Protein AF-A0A936BMV4-F1 (afdb_monomer_lite)

Foldseek 3Di:
DPAPLVQQQVLLVQLLCVLVPNDDDDPVVNVVSVVSNVVSLVVVLVCLVVHLENDDPDHDVVLVSNLLRVLSNVSSVHDSVVSPSVVSNNVSQCPDPPDDHPVRPDPPDDPDD

Structure (mmCIF, N/CA/C/O backbone):
data_AF-A0A936BMV4-F1
#
_entry.id   AF-A0A936BMV4-F1
#
loop_
_atom_site.group_PDB
_atom_site.id
_atom_site.type_symbol
_atom_site.label_atom_id
_atom_site.label_alt_id
_atom_site.label_comp_id
_atom_site.label_asym_id
_atom_site.label_entity_id
_atom_site.label_seq_id
_atom_site.pdbx_PDB_ins_code
_atom_site.Cartn_x
_atom_site.Cartn_y
_atom_site.Cartn_z
_atom_site.occupancy
_atom_site.B_iso_or_equiv
_atom_site.auth_seq_id
_atom_site.auth_comp_id
_atom_site.auth_asym_id
_atom_site.auth_atom_id
_atom_site.pdbx_PDB_model_num
ATOM 1 N N . MET A 1 1 ? -4.029 16.274 -0.342 1.00 45.28 1 MET A N 1
ATOM 2 C CA . MET A 1 1 ? -4.988 15.188 -0.052 1.00 45.28 1 MET A CA 1
ATOM 3 C C . MET A 1 1 ? -4.566 14.585 1.285 1.00 45.28 1 MET A C 1
ATOM 5 O O . MET A 1 1 ? -3.376 14.611 1.564 1.00 45.28 1 MET A O 1
ATOM 9 N N . TYR A 1 2 ? -5.495 14.244 2.181 1.00 57.47 2 TYR A N 1
ATOM 10 C CA . TYR A 1 2 ? -5.159 13.811 3.547 1.00 57.47 2 TYR A CA 1
ATOM 11 C C . TYR A 1 2 ? -4.589 12.385 3.529 1.00 57.47 2 TYR A C 1
ATOM 13 O O . TYR A 1 2 ? -5.167 11.524 2.874 1.00 57.47 2 TYR A O 1
ATOM 21 N N . TRP A 1 3 ? -3.483 12.203 4.268 1.00 62.81 3 TRP A N 1
ATOM 22 C 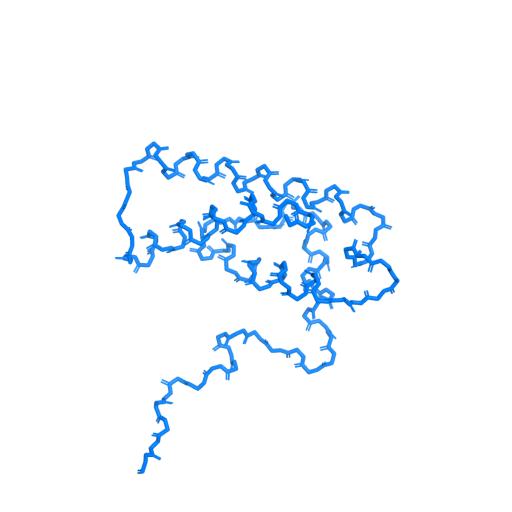CA . TRP A 1 3 ? -2.516 11.094 4.256 1.00 62.81 3 TRP A CA 1
ATOM 23 C C . TRP A 1 3 ? -1.551 11.098 3.060 1.00 62.81 3 TRP A C 1
ATOM 25 O O . TRP A 1 3 ? -1.937 11.430 1.947 1.00 62.81 3 TRP A O 1
ATOM 35 N N . ASP A 1 4 ? -0.294 10.701 3.293 1.00 77.44 4 ASP A N 1
ATOM 36 C CA . ASP A 1 4 ? 0.828 10.581 2.339 1.00 77.44 4 ASP A CA 1
ATOM 37 C C . ASP A 1 4 ? 0.601 9.560 1.195 1.00 77.44 4 ASP A C 1
ATOM 39 O O . ASP A 1 4 ? 1.526 8.925 0.691 1.00 77.44 4 ASP A O 1
ATOM 43 N N . PHE A 1 5 ? -0.639 9.400 0.739 1.00 81.19 5 PHE A N 1
ATOM 44 C CA . PHE A 1 5 ? -1.039 8.569 -0.388 1.00 81.19 5 PHE A CA 1
ATOM 45 C C . PHE A 1 5 ? -0.291 8.961 -1.665 1.00 81.19 5 PHE A C 1
ATOM 47 O O . PHE A 1 5 ? 0.211 8.093 -2.380 1.00 81.19 5 PHE A O 1
ATOM 54 N N . ASP A 1 6 ? -0.121 10.269 -1.885 1.00 84.44 6 ASP A N 1
ATOM 55 C CA . ASP A 1 6 ? 0.671 10.825 -2.987 1.00 84.44 6 ASP A CA 1
ATOM 56 C C . ASP A 1 6 ? 2.141 10.363 -2.949 1.00 84.44 6 ASP A C 1
ATOM 58 O O . ASP A 1 6 ? 2.826 10.429 -3.966 1.00 84.44 6 ASP A O 1
ATOM 62 N N . ARG A 1 7 ? 2.636 9.865 -1.805 1.00 89.25 7 ARG A N 1
ATOM 63 C CA . ARG A 1 7 ? 3.966 9.249 -1.674 1.00 89.25 7 ARG A CA 1
ATOM 64 C C . ARG A 1 7 ? 3.940 7.730 -1.845 1.00 89.25 7 ARG A C 1
ATOM 66 O O . ARG A 1 7 ? 4.934 7.169 -2.286 1.00 89.25 7 ARG A O 1
ATOM 73 N N . LEU A 1 8 ? 2.828 7.063 -1.530 1.00 93.56 8 LEU A N 1
ATOM 74 C CA . LEU A 1 8 ? 2.688 5.606 -1.639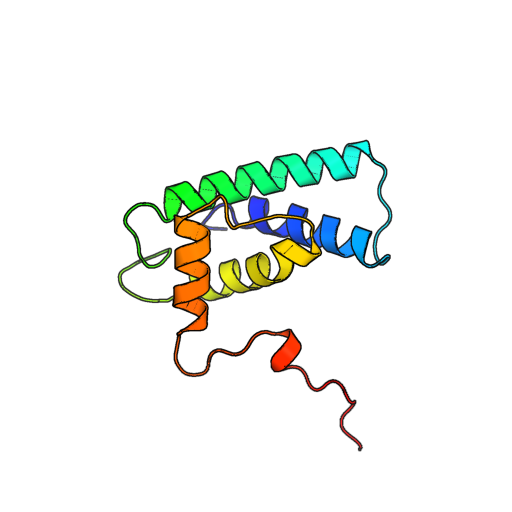 1.00 93.56 8 LEU A CA 1
ATOM 75 C C . LEU A 1 8 ? 2.393 5.151 -3.076 1.00 93.56 8 LEU A C 1
ATOM 77 O O . LEU A 1 8 ? 3.023 4.226 -3.589 1.00 93.56 8 LEU A O 1
ATOM 81 N N . ALA A 1 9 ? 1.431 5.794 -3.739 1.00 95.69 9 ALA A N 1
ATOM 82 C CA . ALA A 1 9 ? 0.910 5.327 -5.020 1.00 95.69 9 ALA A CA 1
ATOM 83 C C . ALA A 1 9 ? 1.904 5.458 -6.190 1.00 95.69 9 ALA A C 1
ATOM 85 O O . ALA A 1 9 ? 2.076 4.478 -6.928 1.00 95.69 9 ALA A O 1
ATOM 86 N N . PRO A 1 10 ? 2.587 6.605 -6.403 1.00 96.12 10 PRO A N 1
ATOM 87 C CA . PRO A 1 10 ? 3.502 6.747 -7.529 1.00 96.12 10 PRO A CA 1
ATOM 88 C C . PRO A 1 10 ? 4.613 5.691 -7.587 1.00 96.12 10 PRO A C 1
ATOM 90 O O . PRO A 1 10 ? 4.720 5.064 -8.642 1.00 96.12 10 PRO A O 1
ATOM 93 N N . PRO A 1 11 ? 5.408 5.422 -6.532 1.00 97.19 11 PRO A N 1
ATOM 94 C CA . PRO A 1 11 ? 6.501 4.457 -6.637 1.00 97.19 11 PRO A CA 1
ATOM 95 C C . PRO A 1 11 ? 6.007 3.043 -6.968 1.00 97.19 11 PRO A C 1
ATOM 97 O O . PRO A 1 11 ? 6.550 2.405 -7.873 1.00 97.19 11 PRO A O 1
ATOM 100 N N . ILE A 1 12 ? 4.914 2.588 -6.342 1.00 97.44 12 ILE A N 1
ATOM 101 C CA . ILE A 1 12 ? 4.317 1.270 -6.613 1.00 97.44 12 ILE A CA 1
ATOM 102 C C . ILE A 1 12 ? 3.838 1.173 -8.067 1.00 97.44 12 ILE A C 1
ATOM 104 O O . ILE A 1 12 ? 4.246 0.267 -8.801 1.00 97.44 12 ILE A O 1
ATOM 108 N N . TYR A 1 13 ? 3.024 2.122 -8.538 1.00 97.06 13 TYR A N 1
ATOM 109 C CA . TYR A 1 13 ? 2.486 2.060 -9.899 1.00 97.06 13 TYR A CA 1
ATOM 110 C C . TYR A 1 13 ? 3.543 2.283 -10.982 1.00 97.06 13 TYR A C 1
ATOM 112 O O . TYR A 1 13 ? 3.446 1.701 -12.067 1.00 97.06 13 TYR A O 1
ATOM 120 N N . ARG A 1 14 ? 4.552 3.123 -10.727 1.00 97.19 14 ARG A N 1
ATOM 121 C CA . ARG A 1 14 ? 5.628 3.392 -11.688 1.00 97.19 14 ARG A CA 1
ATOM 122 C C . ARG A 1 14 ? 6.526 2.176 -11.857 1.00 97.19 14 ARG A C 1
ATOM 124 O O . ARG A 1 14 ? 6.766 1.794 -13.004 1.00 97.19 14 ARG A O 1
ATOM 131 N N . LEU A 1 15 ? 6.944 1.541 -10.763 1.00 97.88 15 LEU A N 1
ATOM 132 C CA . LEU A 1 15 ? 7.757 0.328 -10.825 1.00 97.88 15 LEU A CA 1
ATOM 133 C C . LEU A 1 15 ? 6.968 -0.864 -11.363 1.00 97.88 15 LEU A C 1
ATOM 135 O O . LEU A 1 15 ? 7.493 -1.604 -12.193 1.00 97.88 15 LEU A O 1
ATOM 139 N N . ARG A 1 16 ? 5.680 -1.000 -11.016 1.00 97.00 16 ARG A N 1
ATOM 140 C CA . ARG A 1 16 ? 4.804 -1.988 -11.665 1.00 97.00 16 ARG A CA 1
ATOM 141 C C . ARG A 1 16 ? 4.766 -1.765 -13.172 1.00 97.00 16 ARG A C 1
ATOM 143 O O . ARG A 1 16 ? 4.985 -2.701 -13.930 1.00 97.00 16 ARG A O 1
ATOM 150 N N . GLY A 1 17 ? 4.517 -0.527 -13.609 1.00 97.19 17 GLY A N 1
ATOM 151 C CA . GLY A 1 17 ? 4.486 -0.152 -15.023 1.00 97.19 17 GLY A CA 1
ATOM 152 C C . GLY A 1 17 ? 5.781 -0.492 -15.763 1.00 97.19 17 GLY A C 1
ATOM 153 O O . GLY A 1 17 ? 5.723 -0.942 -16.905 1.00 97.19 17 GLY A O 1
ATOM 154 N N . GLN A 1 18 ? 6.932 -0.317 -15.107 1.00 96.94 18 GLN A N 1
ATOM 155 C CA . GLN A 1 18 ? 8.226 -0.737 -15.644 1.00 96.94 18 GLN A CA 1
ATOM 156 C C . GLN A 1 18 ? 8.324 -2.257 -15.780 1.00 96.94 18 GLN A C 1
ATOM 158 O O . GLN A 1 18 ? 8.645 -2.759 -16.854 1.00 96.94 18 GLN A O 1
ATOM 163 N N . ARG A 1 19 ? 7.996 -2.991 -14.712 1.00 95.50 19 ARG A N 1
ATOM 164 C CA . ARG A 1 19 ? 8.087 -4.457 -14.650 1.00 95.50 19 ARG A CA 1
ATOM 165 C C . ARG A 1 19 ? 7.169 -5.161 -15.649 1.00 95.50 19 ARG A C 1
ATOM 167 O O . ARG A 1 19 ? 7.540 -6.205 -16.169 1.00 95.50 19 ARG A O 1
ATOM 174 N N . ILE A 1 20 ? 6.008 -4.579 -15.956 1.00 94.50 20 ILE A N 1
ATOM 175 C CA . ILE A 1 20 ? 5.075 -5.108 -16.968 1.00 94.50 20 ILE A CA 1
ATOM 176 C C . ILE A 1 20 ? 5.329 -4.558 -18.384 1.00 94.50 20 ILE A C 1
ATOM 178 O O . ILE A 1 20 ? 4.529 -4.798 -19.284 1.00 94.50 20 ILE A O 1
ATOM 182 N N . GLY A 1 21 ? 6.402 -3.787 -18.595 1.00 95.38 21 GLY A N 1
ATOM 183 C CA . GLY A 1 21 ? 6.814 -3.291 -19.914 1.00 95.38 21 GLY A CA 1
ATOM 184 C C . GLY A 1 21 ? 6.010 -2.108 -20.473 1.00 95.38 21 GLY A C 1
ATOM 185 O O . GLY A 1 21 ? 6.239 -1.701 -21.608 1.00 95.38 21 GLY A O 1
ATOM 186 N N . VAL A 1 22 ? 5.098 -1.519 -19.693 1.00 95.38 22 VAL A N 1
ATOM 187 C CA . VAL A 1 22 ? 4.266 -0.365 -20.101 1.00 95.38 22 VAL A CA 1
ATOM 188 C C . VAL A 1 22 ? 5.016 0.966 -19.958 1.00 95.38 22 VAL A C 1
ATOM 190 O O . VAL A 1 22 ? 4.664 1.961 -20.592 1.00 95.38 22 VAL A O 1
ATOM 193 N N . ARG A 1 23 ? 6.059 1.015 -19.124 1.00 94.31 23 ARG A N 1
ATOM 194 C CA . ARG A 1 23 ? 6.863 2.215 -18.870 1.00 94.31 23 ARG A CA 1
ATOM 195 C C . ARG A 1 23 ? 8.347 1.904 -18.990 1.00 94.31 23 ARG A C 1
ATOM 197 O O . ARG A 1 23 ? 8.822 0.924 -18.442 1.00 94.31 23 ARG A O 1
ATOM 204 N N . GLN A 1 24 ? 9.091 2.791 -19.638 1.00 94.81 24 GLN A N 1
ATOM 205 C CA . GLN A 1 24 ? 10.551 2.754 -19.636 1.00 94.81 24 GLN A CA 1
ATOM 206 C C . GLN A 1 24 ? 11.083 3.796 -18.649 1.00 94.81 24 GLN A C 1
ATOM 208 O O . GLN A 1 24 ? 10.548 4.903 -18.558 1.00 94.81 24 GLN A O 1
ATOM 213 N N . MET A 1 25 ? 12.115 3.437 -17.892 1.00 95.69 25 MET A N 1
ATOM 214 C CA . MET A 1 25 ? 12.880 4.355 -17.045 1.00 95.69 25 MET A CA 1
ATOM 215 C C . MET A 1 25 ? 14.301 3.819 -16.879 1.00 95.69 25 MET A C 1
ATOM 217 O O . MET A 1 25 ? 14.526 2.613 -16.989 1.00 95.69 25 MET A O 1
ATOM 221 N N . ASN A 1 26 ? 15.255 4.716 -16.637 1.00 97.25 26 ASN A N 1
ATOM 222 C CA . ASN A 1 26 ? 16.627 4.316 -16.345 1.00 97.25 26 ASN A CA 1
ATOM 223 C C . ASN A 1 26 ? 16.740 3.737 -14.922 1.00 97.25 26 ASN A C 1
ATOM 225 O O . ASN A 1 26 ? 15.824 3.862 -14.105 1.00 97.25 26 ASN A O 1
ATOM 229 N N . GLN A 1 27 ? 17.883 3.114 -14.635 1.00 96.19 27 GLN A N 1
ATOM 230 C CA . GLN A 1 27 ? 18.135 2.462 -13.354 1.00 96.19 27 GLN A CA 1
ATOM 231 C C . GLN A 1 27 ? 18.077 3.433 -12.164 1.00 96.19 27 GLN A C 1
ATOM 233 O O . GLN A 1 27 ? 17.407 3.135 -11.182 1.00 96.19 27 GLN A O 1
ATOM 238 N N . ALA A 1 28 ? 18.686 4.618 -12.273 1.00 98.00 28 ALA A N 1
ATOM 239 C CA . ALA A 1 28 ? 18.692 5.603 -11.189 1.00 98.00 28 ALA A CA 1
ATOM 240 C C . ALA A 1 28 ? 17.272 6.068 -10.808 1.00 98.00 28 ALA A C 1
ATOM 242 O O . ALA A 1 28 ? 16.946 6.215 -9.634 1.00 98.00 28 ALA A O 1
ATOM 243 N N . THR A 1 29 ? 16.391 6.258 -11.794 1.00 97.56 29 THR A N 1
ATOM 244 C CA . THR A 1 29 ? 14.979 6.587 -11.557 1.00 97.56 29 THR A CA 1
ATOM 245 C C . THR A 1 29 ? 14.226 5.428 -10.900 1.00 97.56 29 THR A C 1
ATOM 247 O O . THR A 1 29 ? 13.388 5.666 -10.032 1.00 97.56 29 THR A O 1
ATOM 250 N N . ALA A 1 30 ? 14.518 4.181 -11.280 1.00 97.50 30 ALA A N 1
ATOM 251 C CA . ALA A 1 30 ? 13.909 3.012 -10.648 1.00 97.50 30 ALA A CA 1
ATOM 252 C C . ALA A 1 30 ? 14.341 2.868 -9.177 1.00 97.50 30 ALA A C 1
ATOM 254 O O . ALA A 1 30 ? 13.502 2.632 -8.312 1.00 97.50 30 ALA A O 1
ATOM 255 N N . GLU A 1 31 ? 15.625 3.073 -8.882 1.00 98.06 31 GLU A N 1
ATOM 256 C CA . GLU A 1 31 ? 16.170 3.048 -7.518 1.00 98.06 31 GLU A CA 1
ATOM 257 C C . GLU A 1 31 ? 15.574 4.158 -6.642 1.00 98.06 31 GLU A C 1
ATOM 259 O O . GLU A 1 31 ? 15.192 3.900 -5.501 1.00 98.06 31 GLU A O 1
ATOM 264 N N . MET A 1 32 ? 15.408 5.367 -7.193 1.00 97.81 32 MET A N 1
ATOM 265 C CA . MET A 1 32 ? 14.722 6.474 -6.520 1.00 97.81 32 MET A CA 1
ATOM 266 C C . MET A 1 32 ? 13.286 6.094 -6.137 1.00 97.81 32 MET A C 1
ATOM 268 O O . MET A 1 32 ? 12.922 6.198 -4.968 1.00 97.81 32 MET A O 1
ATOM 272 N N . TYR A 1 33 ? 12.486 5.587 -7.085 1.00 97.81 33 TYR A N 1
ATOM 273 C CA . TYR A 1 33 ? 11.119 5.149 -6.783 1.00 97.81 33 TYR A CA 1
ATOM 274 C C . TYR A 1 33 ? 11.084 3.993 -5.781 1.00 97.81 33 TYR A C 1
ATOM 276 O O . TYR A 1 33 ? 10.179 3.924 -4.953 1.00 97.81 33 TYR A O 1
ATOM 284 N N . TYR A 1 34 ? 12.060 3.087 -5.820 1.00 98.06 34 TYR A N 1
ATOM 285 C CA . TYR A 1 34 ? 12.128 2.003 -4.847 1.00 98.06 34 TYR A CA 1
ATOM 286 C C . TYR A 1 34 ? 12.373 2.543 -3.430 1.00 98.06 34 TYR A C 1
ATOM 288 O O . TYR A 1 34 ? 11.652 2.184 -2.500 1.00 98.06 34 TYR A O 1
ATOM 296 N N . ALA A 1 35 ? 13.317 3.473 -3.267 1.00 98.06 35 ALA A N 1
ATOM 297 C CA . ALA A 1 35 ? 13.572 4.126 -1.984 1.00 98.06 35 ALA A CA 1
ATOM 298 C C . ALA A 1 35 ? 12.354 4.925 -1.479 1.00 98.06 35 ALA A C 1
ATOM 300 O O . ALA A 1 35 ? 11.995 4.824 -0.304 1.00 98.06 35 ALA A O 1
ATOM 301 N N . GLU A 1 36 ? 11.680 5.667 -2.362 1.00 97.31 36 GLU A N 1
ATOM 302 C CA . GLU A 1 36 ? 10.452 6.405 -2.035 1.00 97.31 36 GLU A CA 1
ATOM 303 C C . GLU A 1 36 ? 9.324 5.473 -1.577 1.00 97.31 36 GLU A C 1
ATOM 305 O O . GLU A 1 36 ? 8.649 5.763 -0.589 1.00 97.31 36 GLU A O 1
ATOM 310 N N . GLY A 1 37 ? 9.142 4.331 -2.247 1.00 97.31 37 GLY A N 1
ATOM 311 C CA . GLY A 1 37 ? 8.128 3.349 -1.869 1.00 97.31 37 GLY A CA 1
ATOM 312 C C . GLY A 1 37 ? 8.393 2.717 -0.503 1.00 97.31 37 GLY A C 1
ATOM 313 O O . GLY A 1 37 ? 7.469 2.604 0.300 1.00 97.31 37 GLY A O 1
ATOM 314 N N . LEU A 1 38 ? 9.651 2.382 -0.189 1.00 98.12 38 LEU A N 1
ATOM 315 C CA . LEU A 1 38 ? 10.020 1.888 1.143 1.00 98.12 38 LEU A CA 1
ATOM 316 C C . LEU A 1 38 ? 9.772 2.941 2.231 1.00 98.12 38 LEU A C 1
ATOM 318 O O . LEU A 1 38 ? 9.256 2.613 3.300 1.00 98.12 38 LEU A O 1
ATOM 322 N N . ALA A 1 39 ? 10.088 4.209 1.957 1.00 97.12 39 ALA A N 1
ATOM 323 C CA . ALA A 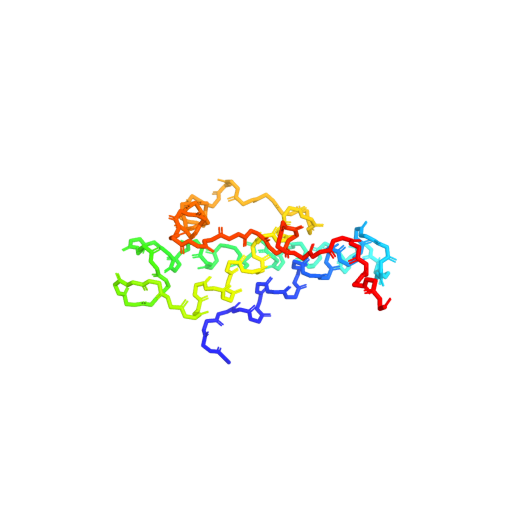1 39 ? 9.813 5.302 2.885 1.00 97.12 39 ALA A CA 1
ATOM 324 C C . ALA A 1 39 ? 8.303 5.484 3.118 1.00 97.12 39 ALA A C 1
ATOM 326 O O . ALA A 1 39 ? 7.869 5.619 4.263 1.00 97.12 39 ALA A O 1
ATOM 327 N N . ALA A 1 40 ? 7.493 5.431 2.057 1.00 96.81 40 ALA A N 1
ATOM 328 C CA . ALA A 1 40 ? 6.040 5.546 2.155 1.00 96.81 40 ALA A CA 1
ATOM 329 C C . ALA A 1 40 ? 5.402 4.374 2.922 1.00 96.81 40 ALA A C 1
ATOM 331 O O . ALA A 1 40 ? 4.514 4.598 3.747 1.00 96.81 40 ALA A O 1
ATOM 332 N N . LEU A 1 41 ? 5.882 3.142 2.714 1.00 97.44 41 LEU A N 1
ATOM 333 C CA . LEU A 1 41 ? 5.473 1.978 3.509 1.00 97.44 41 LEU A CA 1
ATOM 334 C C . LEU A 1 41 ? 5.832 2.155 4.990 1.00 97.44 41 LEU A C 1
ATOM 336 O O . LEU A 1 41 ? 5.017 1.839 5.851 1.00 97.44 41 LEU A O 1
ATOM 340 N N . GLY A 1 42 ? 6.997 2.735 5.293 1.00 97.12 42 GLY A N 1
ATOM 341 C CA . GLY A 1 42 ? 7.394 3.072 6.661 1.00 97.12 42 GLY A CA 1
ATOM 342 C C . GLY A 1 42 ? 6.474 4.101 7.326 1.00 97.12 42 GLY A C 1
ATOM 343 O O . GLY A 1 42 ? 6.106 3.936 8.487 1.00 97.12 42 GLY A O 1
ATOM 344 N N . VAL A 1 43 ? 6.047 5.135 6.597 1.00 96.31 43 VAL A N 1
ATOM 345 C CA . VAL A 1 43 ? 5.054 6.102 7.103 1.00 96.31 43 VAL A CA 1
ATOM 346 C C . VAL A 1 43 ? 3.723 5.408 7.389 1.00 96.31 43 VAL A C 1
ATOM 348 O O . VAL A 1 43 ? 3.127 5.635 8.443 1.00 96.31 43 VAL A O 1
ATOM 351 N N . LEU A 1 44 ? 3.275 4.534 6.485 1.00 96.31 44 LEU A N 1
ATOM 352 C CA . LEU A 1 44 ? 2.019 3.814 6.660 1.00 96.31 44 LEU A CA 1
ATOM 353 C C . LEU A 1 44 ? 2.057 2.823 7.823 1.00 96.31 44 LEU A C 1
ATOM 355 O O . LEU A 1 44 ? 1.104 2.762 8.597 1.00 96.31 44 LEU A O 1
ATOM 359 N N . GLU A 1 45 ? 3.174 2.126 8.000 1.00 97.69 45 GLU A N 1
ATOM 360 C CA . GLU A 1 45 ? 3.423 1.254 9.147 1.00 97.69 45 GLU A CA 1
ATOM 361 C C . GLU A 1 45 ? 3.282 2.001 10.478 1.00 97.69 45 GLU A C 1
ATOM 363 O O . GLU A 1 45 ? 2.640 1.501 11.403 1.00 97.69 45 GLU A O 1
ATOM 368 N N . GLN A 1 46 ? 3.849 3.209 10.573 1.00 96.38 46 GLN A N 1
ATOM 369 C CA . GLN A 1 46 ? 3.757 4.034 11.780 1.00 96.38 46 GLN A CA 1
ATOM 370 C C . GLN A 1 46 ? 2.346 4.541 12.025 1.00 96.38 46 GLN A C 1
ATOM 372 O O . GLN A 1 46 ? 1.870 4.562 13.157 1.00 96.38 46 GLN A O 1
ATOM 377 N N . ALA A 1 47 ? 1.653 4.953 10.975 1.00 94.62 47 ALA A N 1
ATOM 378 C CA . ALA A 1 47 ? 0.341 5.540 11.141 1.00 94.62 47 ALA A CA 1
ATOM 379 C C . ALA A 1 47 ? -0.777 4.489 11.333 1.00 94.62 47 ALA A C 1
ATOM 381 O O . ALA A 1 47 ? -1.850 4.836 11.824 1.00 94.62 47 ALA A O 1
ATOM 382 N N . LEU A 1 48 ? -0.500 3.205 11.067 1.00 96.38 48 LEU A N 1
ATOM 383 C CA . LEU A 1 48 ? -1.302 2.058 11.516 1.00 96.38 48 LEU A CA 1
ATOM 384 C C . LEU A 1 48 ? -0.918 1.552 12.923 1.00 96.38 48 LEU A C 1
ATOM 386 O O . LEU A 1 48 ? -1.579 0.659 13.453 1.00 96.38 48 LEU A O 1
ATOM 390 N N . ALA A 1 49 ? 0.122 2.099 13.562 1.00 97.06 49 ALA A N 1
ATOM 391 C CA . ALA A 1 49 ? 0.532 1.650 14.888 1.00 97.06 49 ALA A CA 1
ATOM 392 C C . ALA A 1 49 ? -0.570 1.919 15.929 1.00 97.06 49 ALA A C 1
ATOM 394 O O . ALA A 1 49 ? -0.991 3.057 16.148 1.00 97.06 49 ALA A O 1
ATOM 395 N N . GLY A 1 50 ? -1.036 0.849 16.579 1.00 96.62 50 GLY A N 1
ATOM 396 C CA . GLY A 1 50 ? -2.116 0.913 17.567 1.00 96.62 50 GLY A CA 1
ATOM 397 C C . GLY A 1 50 ? -3.505 1.167 16.973 1.00 96.62 50 GLY A C 1
ATOM 398 O O . GLY A 1 50 ? -4.406 1.553 17.715 1.00 96.62 50 GLY A O 1
ATOM 399 N N . ARG A 1 51 ? -3.686 0.979 15.658 1.00 96.31 51 ARG A N 1
ATOM 400 C CA . ARG A 1 51 ? -4.961 1.184 14.961 1.00 96.31 51 ARG A CA 1
ATOM 401 C C . ARG A 1 51 ? -5.301 -0.005 14.072 1.00 96.31 51 ARG A C 1
ATOM 403 O O . ARG A 1 51 ? -4.429 -0.589 13.435 1.00 96.31 51 ARG A O 1
ATOM 410 N N . ASP A 1 52 ? -6.585 -0.331 13.989 1.00 97.12 52 ASP A N 1
ATOM 411 C CA . ASP A 1 52 ? -7.073 -1.355 13.059 1.00 97.12 52 ASP A CA 1
ATOM 412 C C . ASP A 1 52 ? -7.335 -0.806 11.649 1.00 97.12 52 ASP A C 1
ATOM 414 O O . ASP A 1 52 ? -7.145 -1.529 10.665 1.00 97.12 52 ASP A O 1
ATOM 418 N N . TRP A 1 53 ? -7.739 0.465 11.569 1.00 97.19 53 TRP A N 1
ATOM 419 C CA . TRP A 1 53 ? -8.095 1.200 10.354 1.00 97.19 53 TRP A CA 1
ATOM 420 C C . TRP A 1 53 ? -7.428 2.577 10.356 1.00 97.19 53 TRP A C 1
ATOM 422 O O . TRP A 1 53 ? -7.019 3.084 11.404 1.00 97.19 53 TRP A O 1
ATOM 432 N N . LEU A 1 54 ? -7.308 3.198 9.185 1.00 95.19 54 LEU A N 1
ATOM 433 C CA . LEU A 1 54 ? -6.588 4.467 9.036 1.00 95.19 54 LEU A CA 1
ATOM 434 C C . LEU A 1 54 ? -7.253 5.610 9.817 1.00 95.19 54 LEU A C 1
ATOM 436 O O . LEU A 1 54 ? -6.565 6.464 10.391 1.00 95.19 54 LEU A O 1
ATOM 440 N N . VAL A 1 55 ? -8.589 5.626 9.857 1.00 93.50 55 VAL A N 1
ATOM 441 C CA . VAL A 1 55 ? -9.387 6.682 10.489 1.00 93.50 55 VAL A CA 1
ATOM 442 C C . VAL A 1 55 ? -10.593 6.090 11.215 1.00 93.50 55 VAL A C 1
ATOM 444 O O . VAL A 1 55 ? -11.362 5.335 10.631 1.00 93.50 55 VAL A O 1
ATOM 447 N N . GLY A 1 56 ? -10.809 6.516 12.463 1.00 92.75 56 GLY A N 1
ATOM 448 C CA . GLY A 1 56 ? -11.945 6.079 13.277 1.00 92.75 56 GLY A CA 1
ATOM 449 C C . GLY A 1 56 ? -11.848 4.613 13.709 1.00 92.75 56 GLY A C 1
ATOM 450 O O . GLY A 1 56 ? -10.768 4.028 13.716 1.00 92.75 56 GLY A O 1
ATOM 451 N N . ASP A 1 57 ? -12.997 4.037 14.067 1.00 95.06 57 ASP A N 1
ATOM 452 C CA . ASP A 1 57 ? -13.087 2.699 14.672 1.00 95.06 57 ASP A CA 1
ATOM 453 C C . ASP A 1 57 ? -13.513 1.600 13.673 1.00 95.06 57 ASP A C 1
ATOM 455 O O . ASP A 1 57 ? -13.754 0.455 14.055 1.00 95.06 57 ASP A O 1
ATOM 459 N N . GLY A 1 58 ? -13.632 1.926 12.382 1.00 96.56 58 GLY A N 1
ATOM 460 C CA . GLY A 1 58 ? -14.116 1.015 11.339 1.00 96.56 58 GLY A CA 1
ATOM 461 C C . GLY A 1 58 ? -13.521 1.319 9.961 1.00 96.56 58 GLY A C 1
ATOM 462 O O . GLY A 1 58 ? -12.926 2.382 9.786 1.00 96.56 58 GLY A O 1
ATOM 463 N N . PRO A 1 59 ? -13.682 0.413 8.974 1.00 97.06 59 PRO A N 1
ATOM 464 C CA . PRO A 1 59 ? -13.149 0.624 7.635 1.00 97.06 59 PRO A CA 1
ATOM 465 C C . PRO A 1 59 ? -13.851 1.799 6.949 1.00 97.06 59 PRO A C 1
ATOM 467 O O . PRO A 1 59 ? -15.073 1.953 7.014 1.00 97.06 59 PRO A O 1
ATOM 470 N N . THR A 1 60 ? -13.073 2.601 6.237 1.00 96.06 60 THR A N 1
ATOM 471 C CA . THR A 1 60 ? -13.523 3.783 5.503 1.00 96.06 60 THR A CA 1
ATOM 472 C C . THR A 1 60 ? -13.041 3.743 4.053 1.00 96.06 60 THR A C 1
ATOM 474 O O . THR A 1 60 ? -12.304 2.849 3.634 1.00 96.06 60 THR A O 1
ATOM 477 N N . ILE A 1 61 ? -13.419 4.752 3.263 1.00 94.50 61 ILE A N 1
ATOM 478 C CA . ILE A 1 61 ? -12.904 4.907 1.897 1.00 94.50 61 ILE A CA 1
ATOM 479 C C . ILE A 1 61 ? -11.374 5.068 1.855 1.00 94.50 61 ILE A C 1
ATOM 481 O O . ILE A 1 61 ? -1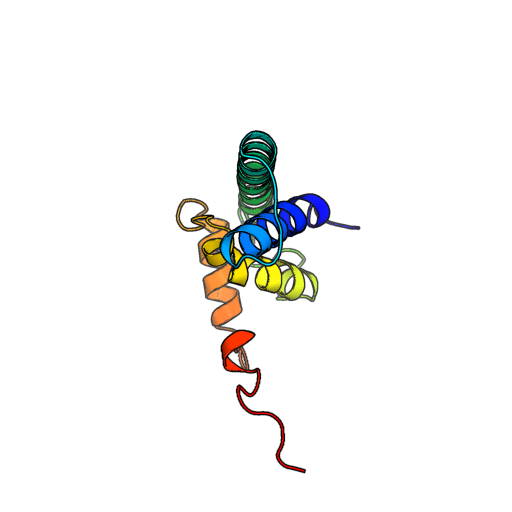0.762 4.670 0.870 1.00 94.50 61 ILE A O 1
ATOM 485 N N . ALA A 1 62 ? -10.747 5.585 2.922 1.00 93.88 62 ALA A N 1
ATOM 486 C CA . ALA A 1 62 ? -9.291 5.700 2.999 1.00 93.88 62 ALA A CA 1
ATOM 487 C C . ALA A 1 62 ? -8.621 4.319 2.984 1.00 93.88 62 ALA A C 1
ATOM 489 O O . ALA A 1 62 ? -7.609 4.121 2.315 1.00 93.88 62 ALA A O 1
ATOM 490 N N . ASP A 1 63 ? -9.210 3.347 3.684 1.00 95.44 63 ASP A N 1
ATOM 491 C CA . ASP A 1 63 ? -8.698 1.980 3.752 1.00 95.44 63 ASP A CA 1
ATOM 492 C C . ASP A 1 63 ? -8.826 1.278 2.395 1.00 95.44 63 ASP A C 1
ATOM 494 O O . ASP A 1 63 ? -7.909 0.581 1.968 1.00 95.44 63 ASP A O 1
ATOM 498 N N . ILE A 1 64 ? -9.932 1.516 1.681 1.00 93.50 64 ILE A N 1
ATOM 499 C CA . ILE A 1 64 ? -10.149 0.993 0.324 1.00 93.50 64 ILE A CA 1
ATOM 500 C C . ILE A 1 64 ? -9.110 1.563 -0.652 1.00 93.50 64 ILE A C 1
ATOM 502 O O . ILE A 1 64 ? -8.528 0.810 -1.435 1.00 93.50 64 ILE A O 1
ATOM 506 N N . ASP A 1 65 ? -8.860 2.872 -0.592 1.00 93.00 65 ASP A N 1
ATOM 507 C CA . ASP A 1 65 ? -7.903 3.562 -1.462 1.00 93.00 65 ASP A CA 1
ATOM 508 C C . ASP A 1 65 ? -6.467 3.051 -1.245 1.00 93.00 65 ASP A C 1
ATOM 510 O O . ASP A 1 65 ? -5.797 2.608 -2.183 1.00 93.00 65 ASP A O 1
ATOM 514 N N . VAL A 1 66 ? -6.021 2.989 0.015 1.00 95.62 66 VAL A N 1
ATOM 515 C CA . VAL A 1 66 ? -4.691 2.468 0.367 1.00 95.62 66 VAL A CA 1
ATOM 516 C C . VAL A 1 66 ? -4.559 0.982 0.029 1.00 95.62 66 VAL A C 1
ATOM 518 O O . VAL A 1 66 ? -3.555 0.584 -0.567 1.00 95.62 66 VAL A O 1
ATOM 521 N N . TYR A 1 67 ? -5.563 0.155 0.347 1.00 95.69 67 TYR A N 1
ATOM 522 C CA . TYR A 1 67 ? -5.534 -1.272 0.013 1.00 95.69 67 TYR A CA 1
ATOM 523 C C . TYR A 1 67 ? -5.385 -1.494 -1.497 1.00 95.69 67 TYR A C 1
ATOM 525 O O . TYR A 1 67 ? -4.583 -2.329 -1.920 1.00 95.69 67 TYR A O 1
ATOM 533 N N . GLY A 1 68 ? -6.112 -0.726 -2.316 1.00 94.00 68 GLY A N 1
ATOM 534 C CA . GLY A 1 68 ? -6.053 -0.836 -3.773 1.00 94.00 68 GLY A CA 1
ATOM 535 C C . GLY A 1 68 ? -4.644 -0.640 -4.338 1.00 94.00 68 GLY A C 1
ATOM 536 O O . GLY A 1 68 ? -4.270 -1.313 -5.296 1.00 94.00 68 GLY A O 1
ATOM 537 N N . VAL A 1 69 ? -3.838 0.227 -3.719 1.00 95.06 69 VAL A N 1
ATOM 538 C CA . VAL A 1 69 ? -2.425 0.419 -4.078 1.00 95.06 69 VAL A CA 1
ATOM 539 C C . VAL A 1 69 ? -1.559 -0.738 -3.573 1.00 95.06 69 VAL A C 1
ATOM 541 O O . VAL A 1 69 ? -0.749 -1.273 -4.332 1.00 95.06 69 VAL A O 1
ATOM 544 N N . LEU A 1 70 ? -1.725 -1.135 -2.307 1.00 96.19 70 LEU A N 1
ATOM 545 C CA . LEU A 1 70 ? -0.930 -2.199 -1.685 1.00 96.19 70 LEU A CA 1
ATOM 546 C C . LEU A 1 70 ? -1.107 -3.559 -2.369 1.00 96.19 70 LEU A C 1
ATOM 548 O O . LEU A 1 70 ? -0.150 -4.326 -2.438 1.00 96.19 70 LEU A O 1
ATOM 552 N N . ASP A 1 71 ? -2.284 -3.847 -2.931 1.00 95.56 71 ASP A N 1
ATOM 553 C CA . ASP A 1 71 ? -2.529 -5.082 -3.692 1.00 95.56 71 ASP A CA 1
ATOM 554 C C . ASP A 1 71 ? -1.583 -5.226 -4.905 1.00 95.56 71 ASP A C 1
ATOM 556 O O . ASP A 1 71 ? -1.319 -6.337 -5.366 1.00 95.56 71 ASP A O 1
ATOM 560 N N . TYR A 1 72 ? -1.012 -4.111 -5.384 1.00 95.94 72 TYR A N 1
ATOM 561 C CA . TYR A 1 72 ? -0.014 -4.065 -6.454 1.00 95.94 72 TYR A CA 1
ATOM 562 C C . TYR A 1 72 ? 1.435 -3.909 -5.971 1.00 95.94 72 TYR A C 1
ATOM 564 O O . TYR A 1 72 ? 2.331 -3.823 -6.816 1.00 95.94 72 TYR A O 1
ATOM 572 N N . ALA A 1 73 ? 1.696 -3.884 -4.661 1.00 96.94 73 ALA A N 1
ATOM 573 C CA . ALA A 1 73 ? 3.038 -3.698 -4.106 1.00 96.94 73 ALA A CA 1
ATOM 574 C C . ALA A 1 73 ? 4.021 -4.766 -4.620 1.00 96.94 73 ALA A C 1
ATOM 576 O O . ALA A 1 73 ? 5.068 -4.420 -5.169 1.00 96.94 73 ALA A O 1
ATOM 577 N N . GLU A 1 74 ? 3.633 -6.044 -4.571 1.00 96.38 74 GLU A N 1
ATOM 578 C CA . GLU A 1 74 ? 4.442 -7.162 -5.079 1.00 96.38 74 GLU A CA 1
ATOM 579 C C . GLU A 1 74 ? 4.715 -7.026 -6.586 1.00 96.38 74 GLU A C 1
ATOM 581 O O . GLU A 1 74 ? 5.851 -7.163 -7.040 1.00 96.38 74 GLU A O 1
ATOM 586 N N . ALA A 1 75 ? 3.699 -6.647 -7.369 1.00 95.44 75 ALA A N 1
ATOM 587 C CA . ALA A 1 75 ? 3.855 -6.393 -8.802 1.00 95.44 75 ALA A CA 1
ATOM 588 C C . ALA A 1 75 ? 4.776 -5.189 -9.096 1.00 95.44 75 ALA A C 1
ATOM 590 O O . ALA A 1 75 ? 5.379 -5.120 -10.168 1.00 95.44 75 ALA A O 1
ATOM 591 N N . GLY A 1 76 ? 4.896 -4.248 -8.153 1.00 97.00 76 GLY A N 1
ATOM 592 C CA . GLY A 1 76 ? 5.884 -3.166 -8.149 1.00 97.00 76 GLY A CA 1
ATOM 593 C C . GLY A 1 76 ? 7.271 -3.585 -7.648 1.00 97.00 76 GLY A C 1
ATOM 594 O O . GLY A 1 76 ? 8.241 -2.859 -7.864 1.00 97.00 76 GLY A O 1
ATOM 595 N N . GLY A 1 77 ? 7.401 -4.776 -7.063 1.00 97.50 77 GLY A N 1
ATOM 596 C CA . GLY A 1 77 ? 8.641 -5.306 -6.503 1.00 97.50 77 GLY A CA 1
ATOM 597 C C . GLY A 1 77 ? 8.869 -4.995 -5.029 1.00 97.50 77 GLY A C 1
ATOM 598 O O . GLY A 1 77 ? 10.010 -5.073 -4.587 1.00 97.50 77 GLY A O 1
ATOM 599 N N . PHE A 1 78 ? 7.826 -4.619 -4.294 1.00 98.25 78 PHE A N 1
ATOM 600 C CA . PHE A 1 78 ? 7.893 -4.360 -2.861 1.00 98.25 78 PHE A CA 1
ATOM 601 C C . PHE A 1 78 ? 7.421 -5.579 -2.075 1.00 98.25 78 PHE A C 1
ATOM 603 O O . PHE A 1 78 ? 6.341 -6.108 -2.339 1.00 98.25 78 PHE A O 1
ATOM 610 N N . ASP A 1 79 ? 8.209 -5.976 -1.079 1.00 97.25 79 ASP A N 1
ATOM 611 C CA . ASP A 1 79 ? 7.776 -6.911 -0.046 1.00 97.25 79 ASP A CA 1
ATOM 612 C C . ASP A 1 79 ? 7.188 -6.124 1.132 1.00 97.25 79 ASP A C 1
ATOM 614 O O . ASP A 1 79 ? 7.859 -5.278 1.728 1.00 97.25 79 ASP A O 1
ATOM 618 N N . VAL A 1 80 ? 5.918 -6.385 1.446 1.00 97.25 80 VAL A N 1
ATOM 619 C CA . VAL A 1 80 ? 5.205 -5.747 2.563 1.00 97.25 80 VAL A CA 1
ATOM 620 C C . VAL A 1 80 ? 5.311 -6.545 3.863 1.00 97.25 80 VAL A C 1
ATOM 622 O O . VAL A 1 80 ? 4.959 -6.021 4.915 1.00 97.25 80 VAL A O 1
ATOM 625 N N . ALA A 1 81 ? 5.814 -7.785 3.829 1.00 97.12 81 ALA A N 1
ATOM 626 C CA . ALA A 1 81 ? 5.931 -8.638 5.012 1.00 97.12 81 ALA A CA 1
ATOM 627 C C . ALA A 1 81 ? 6.769 -8.030 6.160 1.00 97.12 81 ALA A C 1
ATOM 629 O O . ALA A 1 81 ? 6.407 -8.255 7.317 1.00 97.12 81 ALA A O 1
ATOM 630 N N . PRO A 1 82 ? 7.831 -7.231 5.907 1.00 98.06 82 PRO A N 1
ATOM 631 C CA . PRO A 1 82 ? 8.575 -6.551 6.972 1.00 98.06 82 PRO A CA 1
ATOM 632 C C . PRO A 1 82 ? 7.788 -5.453 7.709 1.00 98.06 82 PRO A C 1
ATOM 634 O O . PRO A 1 82 ? 8.212 -5.023 8.780 1.00 98.06 82 PRO A O 1
ATO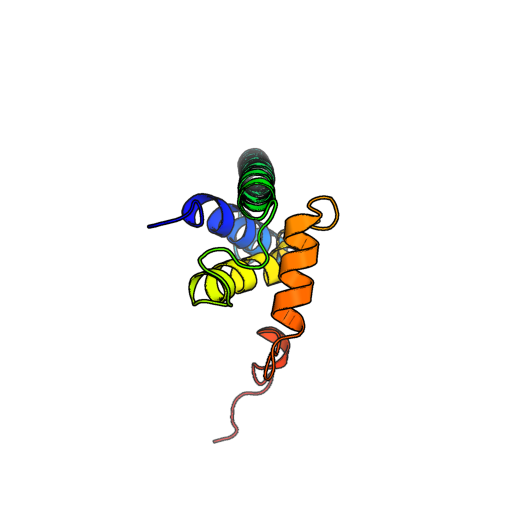M 637 N N . PHE A 1 83 ? 6.664 -4.990 7.153 1.00 98.38 83 PHE A N 1
ATOM 638 C CA . PHE A 1 83 ? 5.811 -3.946 7.723 1.00 98.38 83 PHE A CA 1
ATOM 639 C C . PHE A 1 83 ? 4.601 -4.610 8.397 1.00 98.38 83 PHE A C 1
ATOM 641 O O . PHE A 1 83 ? 3.578 -4.880 7.766 1.00 98.38 83 PHE A O 1
ATOM 648 N N . ALA A 1 84 ? 4.748 -4.964 9.676 1.00 98.50 84 ALA A N 1
ATOM 649 C CA . ALA A 1 84 ? 3.808 -5.833 10.381 1.00 98.50 84 ALA A CA 1
ATOM 650 C C . ALA A 1 84 ? 2.392 -5.242 10.487 1.00 98.50 84 ALA A C 1
ATOM 652 O O . ALA A 1 84 ? 1.412 -5.968 10.285 1.00 98.50 84 ALA A O 1
ATOM 653 N N . ASN A 1 85 ? 2.266 -3.941 10.760 1.00 98.50 85 ASN A N 1
ATOM 654 C CA . ASN A 1 85 ? 0.967 -3.271 10.813 1.00 98.50 85 ASN A CA 1
ATOM 655 C C . ASN A 1 85 ? 0.336 -3.190 9.419 1.00 98.50 85 ASN A C 1
ATOM 657 O O . ASN A 1 85 ? -0.867 -3.423 9.290 1.00 98.50 85 ASN A O 1
ATOM 661 N N . VAL A 1 86 ? 1.130 -2.940 8.370 1.00 98.19 86 VAL A N 1
ATOM 662 C CA . VAL A 1 86 ? 0.658 -2.966 6.972 1.00 98.19 86 VAL A CA 1
ATOM 663 C C . VAL A 1 86 ? 0.156 -4.356 6.583 1.00 98.19 86 VAL A C 1
ATOM 665 O O . VAL A 1 86 ? -0.944 -4.491 6.048 1.00 98.19 86 VAL A O 1
ATOM 668 N N . ALA A 1 87 ? 0.917 -5.406 6.888 1.00 98.38 87 ALA A N 1
ATOM 669 C CA . ALA A 1 87 ? 0.525 -6.780 6.596 1.00 98.38 87 ALA A CA 1
ATOM 670 C C . ALA A 1 87 ? -0.758 -7.179 7.354 1.00 98.38 87 ALA A C 1
ATOM 672 O O . ALA A 1 87 ? -1.670 -7.778 6.775 1.00 98.38 87 ALA A O 1
ATOM 673 N N . ALA A 1 88 ? -0.872 -6.800 8.632 1.00 98.38 88 ALA A N 1
ATOM 674 C CA . ALA A 1 88 ? -2.079 -7.016 9.427 1.00 98.38 88 ALA A CA 1
ATOM 675 C C . ALA A 1 88 ? -3.284 -6.242 8.867 1.00 98.38 88 ALA A C 1
ATOM 677 O O . ALA A 1 88 ? -4.380 -6.796 8.773 1.00 98.38 88 ALA A O 1
ATOM 678 N N . PHE A 1 89 ? -3.074 -4.991 8.447 1.00 98.12 89 PHE A N 1
ATOM 679 C CA . PHE A 1 89 ? -4.056 -4.168 7.742 1.00 98.12 89 PHE A CA 1
ATOM 680 C C . PHE A 1 89 ? -4.573 -4.834 6.468 1.00 98.12 89 PHE A C 1
ATOM 682 O O . PHE A 1 89 ? -5.785 -5.010 6.331 1.00 98.12 89 PHE A O 1
ATOM 689 N N . MET A 1 90 ? -3.682 -5.291 5.584 1.00 97.88 90 MET A N 1
ATOM 690 C CA . MET A 1 90 ? -4.082 -5.978 4.354 1.00 97.88 90 MET A CA 1
ATOM 691 C C . MET A 1 90 ? -4.896 -7.238 4.650 1.00 97.88 90 MET A C 1
ATOM 693 O O . MET A 1 90 ? -5.943 -7.448 4.041 1.00 97.88 90 MET A O 1
ATOM 697 N N . LYS A 1 91 ? -4.467 -8.046 5.629 1.00 97.81 91 LYS A N 1
ATOM 698 C CA . LYS A 1 91 ? -5.197 -9.251 6.044 1.00 97.81 91 LYS A CA 1
ATOM 699 C C . LYS A 1 91 ? -6.595 -8.925 6.578 1.00 97.81 91 LYS A C 1
ATOM 701 O O . LYS A 1 91 ? -7.547 -9.636 6.269 1.00 97.81 91 LYS A O 1
ATOM 706 N N . ARG A 1 92 ? -6.732 -7.859 7.371 1.00 98.00 92 ARG A N 1
ATOM 707 C CA . ARG A 1 92 ? -8.022 -7.415 7.917 1.00 98.00 92 ARG A CA 1
ATOM 708 C C . ARG A 1 92 ? -8.955 -6.909 6.819 1.00 98.00 92 ARG A C 1
ATOM 710 O O . ARG A 1 92 ? -10.120 -7.291 6.807 1.00 98.00 92 ARG A O 1
ATOM 717 N N . ALA A 1 93 ? -8.443 -6.115 5.878 1.00 97.19 93 ALA A N 1
ATOM 718 C CA . ALA A 1 93 ? -9.206 -5.635 4.727 1.00 97.19 93 ALA A CA 1
ATOM 719 C C . ALA A 1 93 ? -9.702 -6.797 3.846 1.00 97.19 93 ALA A C 1
ATOM 721 O O . ALA A 1 93 ? -10.875 -6.833 3.481 1.00 97.19 93 ALA A O 1
ATOM 722 N N . GLN A 1 94 ? -8.845 -7.791 3.585 1.00 96.44 94 GLN A N 1
ATOM 723 C CA . GLN A 1 94 ? -9.196 -9.001 2.826 1.00 96.44 94 GLN A CA 1
ATOM 724 C C . GLN A 1 94 ? -10.256 -9.876 3.515 1.00 96.44 94 GLN A C 1
ATOM 726 O O . GLN A 1 94 ? -10.924 -10.666 2.851 1.00 96.44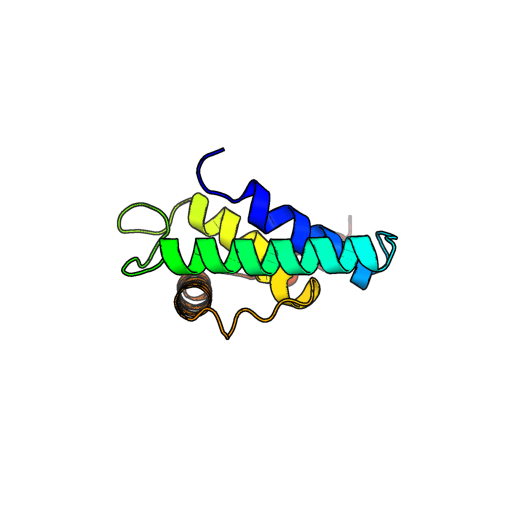 94 GLN A O 1
ATOM 731 N N . ALA A 1 95 ? -10.421 -9.749 4.834 1.00 97.19 95 ALA A N 1
ATOM 732 C CA . ALA A 1 95 ? -11.421 -10.482 5.608 1.00 97.19 95 ALA A CA 1
ATOM 733 C C . ALA A 1 95 ? -12.800 -9.793 5.651 1.00 97.19 95 ALA A C 1
ATOM 735 O O . ALA A 1 95 ? -13.733 -10.343 6.242 1.00 97.19 95 ALA A O 1
ATOM 736 N N . LEU A 1 96 ? -12.952 -8.599 5.063 1.00 96.19 96 LEU A N 1
ATOM 737 C CA . LEU A 1 96 ? -14.232 -7.891 5.045 1.00 96.19 96 LEU A CA 1
ATOM 738 C C . LEU A 1 96 ? -15.283 -8.647 4.206 1.00 96.19 96 LEU A C 1
ATOM 740 O O . LEU A 1 96 ? -14.961 -9.192 3.146 1.00 96.19 96 LEU A O 1
ATOM 744 N N . PRO A 1 97 ? -16.563 -8.663 4.626 1.00 95.69 97 PRO A N 1
ATOM 745 C CA . PRO A 1 97 ? -17.633 -9.266 3.836 1.00 95.69 97 PRO A CA 1
ATOM 746 C C . PRO A 1 97 ? -17.726 -8.654 2.434 1.00 95.69 97 PRO A C 1
ATOM 748 O O . PRO A 1 97 ? -17.774 -7.435 2.283 1.00 95.69 97 PRO A O 1
ATOM 751 N N . GLY A 1 98 ? -17.780 -9.505 1.407 1.00 91.38 98 GLY A N 1
ATOM 752 C CA . GLY A 1 98 ? -17.854 -9.068 0.009 1.00 91.38 98 GLY A CA 1
ATOM 753 C C . GLY A 1 98 ? -16.518 -8.621 -0.590 1.00 91.38 98 GLY A C 1
ATOM 754 O O . GLY A 1 98 ? -16.500 -8.135 -1.719 1.00 91.38 98 GLY A O 1
ATOM 755 N N . PHE A 1 99 ? -15.407 -8.795 0.131 1.00 93.38 99 PHE A N 1
ATOM 756 C CA . PHE A 1 99 ? -14.082 -8.541 -0.411 1.00 93.38 99 PHE A CA 1
ATOM 757 C C . PHE A 1 99 ? -13.781 -9.456 -1.610 1.00 93.38 99 PHE A C 1
ATOM 759 O O . PHE A 1 99 ? -14.004 -10.667 -1.572 1.00 93.38 99 PHE A O 1
ATOM 766 N N . GLY A 1 100 ? -13.210 -8.872 -2.659 1.00 91.12 100 GLY A N 1
ATOM 767 C CA . GLY A 1 100 ? -12.573 -9.592 -3.753 1.00 91.12 100 GLY A CA 1
ATOM 768 C C . GLY A 1 100 ? -11.435 -8.753 -4.317 1.00 91.12 100 GLY A C 1
ATOM 769 O O . GLY A 1 100 ? -11.540 -7.525 -4.385 1.00 91.12 100 GLY A O 1
ATOM 770 N N . ARG A 1 101 ? -10.328 -9.396 -4.705 1.00 88.25 101 ARG A N 1
ATOM 771 C CA . ARG A 1 101 ? -9.194 -8.662 -5.276 1.00 88.25 101 ARG A CA 1
ATOM 772 C C . ARG A 1 101 ? -9.572 -8.125 -6.657 1.00 88.25 101 ARG A C 1
ATOM 774 O O . ARG A 1 101 ? -10.308 -8.798 -7.384 1.00 88.25 101 ARG A O 1
ATOM 781 N N . PRO A 1 102 ? -9.038 -6.965 -7.078 1.00 76.88 102 PRO A N 1
ATOM 782 C CA . PRO A 1 102 ? -9.356 -6.379 -8.378 1.00 76.88 102 PRO A CA 1
ATOM 783 C C . PRO A 1 102 ? -9.225 -7.372 -9.541 1.00 76.88 102 PRO A C 1
ATOM 785 O O . PRO A 1 102 ? -10.120 -7.472 -10.375 1.00 76.88 102 PRO A O 1
ATOM 788 N N . LEU A 1 103 ? -8.146 -8.158 -9.572 1.00 79.69 103 LEU A N 1
ATOM 789 C CA . LEU A 1 103 ? -7.889 -9.123 -10.650 1.00 79.69 103 LEU A CA 1
ATOM 790 C C . LEU A 1 103 ? -8.769 -10.382 -10.594 1.00 79.69 103 LEU A C 1
ATOM 792 O O . LEU A 1 103 ? -8.876 -11.083 -11.602 1.00 79.69 103 LEU A O 1
ATOM 796 N N . ASP A 1 104 ? -9.404 -10.650 -9.454 1.00 85.81 104 ASP A N 1
ATOM 797 C CA . ASP A 1 104 ? -10.345 -11.762 -9.289 1.00 85.81 104 ASP A CA 1
ATOM 798 C C . ASP A 1 104 ? -11.762 -11.358 -9.717 1.00 85.81 104 ASP A C 1
ATOM 800 O O . ASP A 1 104 ? -12.534 -12.192 -10.186 1.00 85.81 104 ASP A O 1
ATOM 804 N N . LEU A 1 105 ? -12.098 -10.071 -9.578 1.00 83.75 105 LEU A N 1
ATOM 805 C CA . LEU A 1 105 ? -13.432 -9.538 -9.862 1.00 83.75 105 LEU A CA 1
ATOM 806 C C . LEU A 1 105 ? -13.612 -9.051 -11.305 1.00 83.75 105 LEU A C 1
ATOM 808 O O . LEU A 1 105 ? -14.745 -8.970 -11.782 1.00 83.75 105 LEU A O 1
ATOM 812 N N . ILE A 1 106 ? -12.530 -8.707 -12.009 1.00 81.06 106 ILE A N 1
ATOM 813 C CA . ILE A 1 106 ? -12.610 -8.233 -13.396 1.00 81.06 106 ILE A CA 1
ATOM 814 C C . ILE A 1 106 ? -12.795 -9.435 -14.341 1.00 81.06 106 ILE A C 1
ATOM 816 O O . ILE A 1 106 ? -11.925 -10.310 -14.389 1.00 81.06 106 ILE A O 1
ATOM 820 N N . PRO A 1 107 ? -13.882 -9.483 -15.143 1.00 78.50 107 PRO A N 1
ATOM 821 C CA . PRO A 1 107 ? -14.056 -10.513 -16.160 1.00 78.50 107 PRO A CA 1
ATOM 822 C C . PRO A 1 107 ? -12.875 -10.511 -17.133 1.00 78.50 107 PRO A C 1
ATOM 824 O O . PRO A 1 107 ? -12.557 -9.489 -17.740 1.00 78.50 107 PRO A O 1
ATOM 827 N N . LYS A 1 108 ? -12.225 -11.668 -17.287 1.00 78.38 108 LYS A N 1
ATOM 828 C CA . LYS A 1 108 ? -11.062 -11.836 -18.179 1.00 78.38 108 LYS A CA 1
ATOM 829 C C . LYS A 1 108 ? -11.450 -11.927 -19.655 1.00 78.38 108 LYS A C 1
ATOM 831 O O . LYS A 1 108 ? -10.594 -11.830 -20.527 1.00 78.38 108 LYS A O 1
ATOM 836 N N . GLU A 1 109 ? -12.737 -12.109 -19.923 1.00 80.50 109 GLU A N 1
ATOM 837 C CA . GLU A 1 109 ? -13.308 -12.129 -21.260 1.00 80.50 109 GLU A CA 1
ATOM 838 C C . GLU A 1 109 ? -14.149 -10.873 -21.478 1.00 80.50 109 GLU A C 1
ATOM 840 O O . GLU A 1 109 ? -14.878 -10.425 -20.588 1.00 80.50 109 GLU A O 1
ATOM 845 N N . ASN A 1 110 ? -14.084 -10.324 -22.691 1.00 75.94 110 ASN A N 1
ATOM 846 C CA . ASN A 1 110 ? -15.016 -9.283 -23.104 1.00 75.94 110 ASN A CA 1
ATOM 847 C C . ASN A 1 110 ? -16.441 -9.841 -23.056 1.00 75.94 110 ASN A C 1
ATOM 849 O O . ASN A 1 110 ? -16.683 -10.975 -23.475 1.00 75.94 110 ASN A O 1
ATOM 853 N N . ARG A 1 111 ? -17.398 -9.030 -22.589 1.00 73.12 111 ARG A N 1
ATOM 854 C CA . ARG A 1 111 ? -18.820 -9.379 -22.687 1.00 73.12 111 ARG A CA 1
ATOM 855 C C . ARG A 1 111 ? -19.123 -9.695 -24.152 1.00 73.12 111 ARG A C 1
ATOM 857 O O . ARG A 1 111 ? -18.955 -8.825 -25.005 1.00 73.12 111 ARG A O 1
ATOM 864 N N . LYS A 1 112 ? -19.531 -10.934 -24.437 1.00 68.94 112 LYS A N 1
ATOM 865 C CA . LYS A 1 112 ? -20.067 -11.286 -25.753 1.00 68.94 112 LYS A CA 1
ATOM 866 C C . LYS A 1 112 ? -21.334 -10.451 -25.945 1.00 68.94 112 LYS A C 1
ATOM 868 O O . LYS A 1 112 ? -22.247 -10.551 -25.125 1.00 68.94 112 LYS A O 1
ATOM 873 N N . GLY A 1 113 ? -21.294 -9.553 -26.927 1.00 65.12 113 GLY A N 1
ATOM 874 C CA . GLY A 1 113 ? -22.460 -8.812 -27.407 1.00 65.12 113 GLY A CA 1
ATOM 875 C C . GLY A 1 113 ? -23.387 -9.700 -28.214 1.00 65.12 113 GLY A C 1
ATOM 876 O O . GLY A 1 113 ? -22.912 -10.756 -28.693 1.00 65.12 113 GLY A O 1
#

pLDDT: mean 92.73, std 9.21, range [45.28, 98.5]

Secondary structure (DSSP, 8-state):
--STHHHHHHHHHHHHHHHTTS----HHHHHHHHHHHHHHHHHHHHHTTT-SSSSTTS--HHHHHHHHHHTTHHHHT---TT-HHHHHHHHHHHTSTT---HHHHS-SS----

Radius of gyration: 15.24 Å; chains: 1; bounding box: 41×27×45 Å

Sequence (113 aa):
MYWDFDRLAPPIYRLRGQRIGVRQMNQATAEMYYAEGLAALGVLEQALAGRDWLVGDGPTIADIDVYGVLDYAEAGGFDVAPFANVAAFMKRAQALPGFGRPLDLIPKENRKG